Protein AF-A0A496Q633-F1 (afdb_monomer_lite)

Secondary structure (DSSP, 8-state):
--HHHHHHHHHHHHHHHH--EEEE-SS-EEEES-HHHHHHHHHHHHHHHHTT-S-----------TT---HHHHHGGG-

Radius of gyration: 13.67 Å; chains: 1; bounding box: 24×27×35 Å

Foldseek 3Di:
DPLVVVLVVQLVVLVVVLVFDWDDDPPDIDTFDDPVSVVVSVVVSVVSNVVPDVDDDDDDDDDDDPVDDDPCVVCVVPD

Structure (mmCIF, N/CA/C/O backbone):
data_AF-A0A496Q633-F1
#
_entry.id   AF-A0A496Q633-F1
#
loop_
_atom_site.group_PDB
_atom_site.id
_atom_site.type_symbol
_atom_site.label_atom_id
_atom_site.label_alt_id
_atom_site.label_comp_id
_atom_site.label_asym_id
_atom_site.label_entity_id
_atom_site.label_seq_id
_atom_site.pdbx_PDB_ins_code
_atom_site.Cartn_x
_atom_site.Cartn_y
_atom_site.Cartn_z
_atom_site.occupancy
_atom_site.B_iso_or_equiv
_atom_site.auth_seq_id
_atom_site.auth_comp_id
_atom_site.auth_asym_id
_atom_site.auth_atom_id
_atom_site.pdbx_PDB_model_num
ATOM 1 N N . MET A 1 1 ? -10.097 -16.621 15.530 1.00 54.62 1 MET A N 1
ATOM 2 C CA . MET A 1 1 ? -9.192 -15.931 14.584 1.00 54.62 1 MET A CA 1
ATOM 3 C C . MET A 1 1 ? -8.171 -15.149 15.386 1.00 54.62 1 MET A C 1
ATOM 5 O O . MET A 1 1 ? -8.575 -14.444 16.303 1.00 54.62 1 MET A O 1
ATOM 9 N N . ASN A 1 2 ? -6.880 -15.316 15.094 1.00 70.44 2 ASN A N 1
ATOM 10 C CA . ASN A 1 2 ? -5.817 -14.543 15.739 1.00 70.44 2 ASN A CA 1
ATOM 11 C C . ASN A 1 2 ? -6.023 -13.048 15.424 1.00 70.44 2 ASN A C 1
ATOM 13 O O . ASN A 1 2 ? -6.306 -12.707 14.276 1.00 70.44 2 ASN A O 1
ATOM 17 N N . HIS A 1 3 ? -5.941 -12.171 16.427 1.00 66.06 3 HIS A N 1
ATOM 18 C CA . HIS A 1 3 ? -6.293 -10.752 16.288 1.00 66.06 3 HIS A CA 1
ATOM 19 C C . HIS A 1 3 ? -5.478 -10.044 15.197 1.00 66.06 3 HIS A C 1
ATOM 21 O O . HIS A 1 3 ? -6.041 -9.209 14.491 1.00 66.06 3 HIS A O 1
ATOM 27 N N . GLY A 1 4 ? -4.209 -10.434 15.022 1.00 74.94 4 GLY A N 1
ATOM 28 C CA . GLY A 1 4 ? -3.314 -9.879 14.005 1.00 74.94 4 GLY A CA 1
ATOM 29 C C . GLY A 1 4 ? -3.772 -10.137 12.569 1.00 74.94 4 GLY A C 1
ATOM 30 O O . GLY A 1 4 ? -3.685 -9.234 11.746 1.00 74.94 4 GLY A O 1
ATOM 31 N N . TYR A 1 5 ? -4.349 -11.308 12.272 1.00 88.12 5 TYR A N 1
ATOM 32 C CA . TYR A 1 5 ? -4.825 -11.596 10.914 1.00 88.12 5 TYR A CA 1
ATOM 33 C C . TYR A 1 5 ? -5.976 -10.680 10.496 1.00 88.12 5 TYR A C 1
ATOM 35 O O . TYR A 1 5 ? -6.013 -10.261 9.352 1.00 88.12 5 TYR A O 1
ATOM 43 N N . ARG A 1 6 ? -6.840 -10.257 11.431 1.00 92.00 6 ARG A N 1
ATOM 44 C CA . ARG A 1 6 ? -7.926 -9.316 11.102 1.00 92.00 6 ARG A CA 1
ATOM 45 C C . ARG A 1 6 ? -7.417 -7.935 10.674 1.00 92.00 6 ARG A C 1
ATOM 47 O O . ARG A 1 6 ? -7.991 -7.347 9.767 1.00 92.00 6 ARG A O 1
ATOM 54 N N . LEU A 1 7 ? -6.362 -7.427 11.319 1.00 93.62 7 LEU A N 1
ATOM 55 C CA . LEU A 1 7 ? -5.755 -6.143 10.942 1.00 93.62 7 LEU A CA 1
ATOM 56 C C . LEU A 1 7 ? -5.085 -6.245 9.565 1.00 93.62 7 LEU A C 1
ATOM 58 O O . LEU A 1 7 ? -5.250 -5.359 8.730 1.00 93.62 7 LEU A O 1
ATOM 62 N N . VAL A 1 8 ? -4.389 -7.359 9.312 1.00 94.56 8 VAL A N 1
ATOM 63 C CA . VAL A 1 8 ? -3.778 -7.652 8.007 1.00 94.56 8 VAL A CA 1
ATOM 64 C C . VAL A 1 8 ? -4.841 -7.756 6.909 1.00 94.56 8 VAL A C 1
ATOM 66 O O . VAL A 1 8 ? -4.682 -7.138 5.860 1.00 94.56 8 VAL A O 1
ATOM 69 N N . ASP A 1 9 ? -5.950 -8.457 7.157 1.00 96.19 9 ASP A N 1
ATOM 70 C CA . ASP A 1 9 ? -7.057 -8.589 6.201 1.00 96.19 9 ASP A CA 1
ATOM 71 C C . ASP A 1 9 ? -7.660 -7.221 5.843 1.00 96.19 9 ASP A C 1
ATOM 73 O O . ASP A 1 9 ? -7.912 -6.938 4.671 1.00 96.19 9 ASP A O 1
ATOM 77 N N . ALA A 1 10 ? -7.849 -6.341 6.833 1.00 96.19 10 ALA A N 1
ATOM 78 C CA . ALA A 1 10 ? -8.354 -4.992 6.595 1.00 96.19 10 ALA A CA 1
ATOM 79 C C . ALA A 1 10 ? -7.379 -4.137 5.768 1.00 96.19 10 ALA A C 1
ATOM 81 O O . ALA A 1 10 ? -7.811 -3.432 4.856 1.00 96.19 10 ALA A O 1
ATOM 82 N N . ALA A 1 11 ? -6.072 -4.230 6.034 1.00 97.44 11 ALA A N 1
ATOM 83 C CA . ALA A 1 11 ? -5.058 -3.549 5.231 1.00 97.44 11 ALA A CA 1
ATOM 84 C C . ALA A 1 11 ? -5.047 -4.056 3.777 1.00 97.44 11 ALA A C 1
ATOM 86 O O . ALA A 1 11 ? -5.062 -3.254 2.842 1.00 97.44 11 ALA A O 1
ATOM 87 N N . ILE A 1 12 ? -5.098 -5.377 3.568 1.00 98.06 12 ILE A N 1
ATOM 88 C CA . ILE A 1 12 ? -5.161 -5.974 2.225 1.00 98.06 12 ILE A CA 1
ATOM 89 C C . ILE A 1 12 ? -6.422 -5.515 1.484 1.00 98.06 12 ILE A C 1
ATOM 91 O O . ILE A 1 12 ? -6.355 -5.226 0.292 1.00 98.06 12 ILE A O 1
ATOM 95 N N . GLU A 1 13 ? -7.562 -5.394 2.163 1.00 98.25 13 GLU A N 1
ATOM 96 C CA . GLU A 1 13 ? -8.798 -4.918 1.537 1.00 98.25 13 GLU A CA 1
ATOM 97 C C . GLU A 1 13 ? -8.701 -3.458 1.066 1.00 98.25 13 GLU A C 1
ATOM 99 O O . GLU A 1 13 ? -9.193 -3.127 -0.015 1.00 98.25 13 GLU A O 1
ATOM 104 N N . VAL A 1 14 ? -8.033 -2.582 1.826 1.00 98.44 14 VAL A N 1
ATOM 105 C CA . VAL A 1 14 ? -7.747 -1.203 1.389 1.00 98.44 14 VAL A CA 1
ATOM 106 C C . VAL A 1 14 ? -6.863 -1.206 0.139 1.00 98.44 14 VAL A C 1
ATOM 108 O O . VAL A 1 14 ? -7.175 -0.516 -0.832 1.00 98.44 14 VAL A O 1
ATOM 111 N N . ILE A 1 15 ? -5.814 -2.035 0.119 1.00 98.56 15 ILE A N 1
ATOM 112 C CA . ILE A 1 15 ? -4.924 -2.179 -1.044 1.00 98.56 15 ILE A CA 1
ATOM 113 C C . ILE A 1 15 ? -5.709 -2.683 -2.259 1.00 98.56 15 ILE A C 1
ATOM 115 O O . ILE A 1 15 ? -5.611 -2.098 -3.334 1.00 98.56 15 ILE A O 1
ATOM 119 N N . ARG A 1 16 ? -6.559 -3.704 -2.105 1.00 98.38 16 ARG A N 1
ATOM 120 C CA . ARG A 1 16 ? -7.393 -4.225 -3.202 1.00 98.38 16 ARG A CA 1
ATOM 121 C C . ARG A 1 16 ? -8.338 -3.167 -3.765 1.00 98.38 16 ARG A C 1
ATOM 123 O O . ARG A 1 16 ? -8.492 -3.080 -4.981 1.00 98.38 16 ARG A O 1
ATOM 130 N N . LYS A 1 17 ? -8.952 -2.354 -2.900 1.00 98.25 17 LYS A N 1
ATOM 131 C CA . LYS A 1 17 ? -9.861 -1.268 -3.302 1.00 98.25 17 LYS A CA 1
ATOM 132 C C . LYS A 1 17 ? -9.166 -0.125 -4.032 1.00 98.25 17 LYS A C 1
ATOM 134 O O . LYS A 1 17 ? -9.840 0.582 -4.773 1.00 98.25 17 LYS A O 1
ATOM 139 N N . SER A 1 18 ? -7.854 0.044 -3.855 1.00 98.06 18 SER A N 1
ATOM 140 C CA . SER A 1 18 ? -7.091 1.060 -4.591 1.00 98.06 18 SER A CA 1
ATOM 141 C C . SER A 1 18 ? -7.066 0.812 -6.100 1.00 98.06 18 SER A C 1
ATOM 143 O O . SER A 1 18 ? -6.880 1.746 -6.870 1.00 98.06 18 SER A O 1
ATOM 145 N N . GLY A 1 19 ? -7.247 -0.442 -6.532 1.00 98.12 19 GLY A N 1
ATOM 146 C CA . GLY A 1 19 ? -7.131 -0.827 -7.938 1.00 98.12 19 GLY A CA 1
ATOM 147 C C . GLY A 1 19 ? -5.693 -0.855 -8.470 1.00 98.12 19 GLY A C 1
ATOM 148 O O . GLY A 1 19 ? -5.501 -1.223 -9.627 1.00 98.12 19 GLY A O 1
ATOM 149 N N . LEU A 1 20 ? -4.692 -0.523 -7.647 1.00 98.50 20 LEU A N 1
ATOM 150 C CA . LEU A 1 20 ? -3.284 -0.582 -8.029 1.00 98.50 20 LEU A CA 1
ATOM 151 C C . LEU A 1 20 ? -2.810 -2.029 -8.196 1.00 98.50 20 LEU A C 1
ATOM 153 O O . LEU A 1 20 ? -3.279 -2.954 -7.516 1.00 98.50 20 LEU A O 1
ATOM 157 N N . ASN A 1 21 ? -1.844 -2.218 -9.096 1.00 98.31 21 ASN A N 1
ATOM 158 C CA . ASN A 1 21 ? -1.170 -3.497 -9.262 1.00 98.31 21 ASN A CA 1
ATOM 159 C C . ASN A 1 21 ? -0.458 -3.851 -7.950 1.00 98.31 21 ASN A C 1
ATOM 161 O O . ASN A 1 21 ? 0.273 -3.034 -7.392 1.00 98.31 21 ASN A O 1
ATOM 165 N N . HIS A 1 22 ? -0.695 -5.048 -7.423 1.00 98.44 22 HIS A N 1
ATOM 166 C CA . HIS A 1 22 ? -0.138 -5.447 -6.137 1.00 98.44 22 HIS A CA 1
ATOM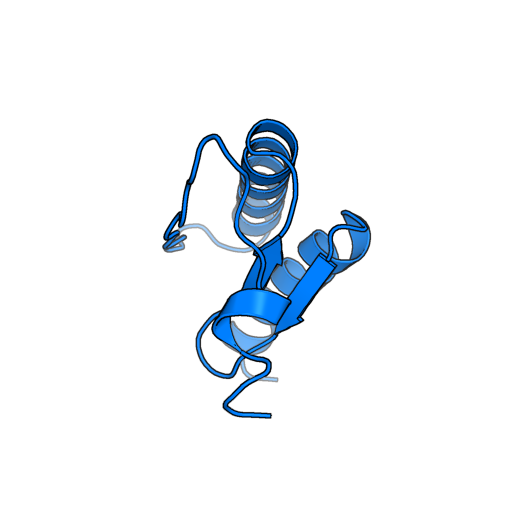 167 C C . HIS A 1 22 ? 0.085 -6.951 -6.044 1.00 98.44 22 HIS A C 1
ATOM 169 O O . HIS A 1 22 ? -0.539 -7.759 -6.734 1.00 98.44 22 HIS A O 1
ATOM 175 N N . LEU A 1 23 ? 0.969 -7.327 -5.129 1.00 97.75 23 LEU A N 1
ATOM 176 C CA . LEU A 1 23 ? 1.326 -8.698 -4.827 1.00 97.75 23 LEU A CA 1
ATOM 177 C C . LEU A 1 23 ? 1.405 -8.872 -3.311 1.00 97.75 23 LEU A C 1
ATOM 179 O O . LEU A 1 23 ? 2.295 -8.325 -2.662 1.00 97.75 23 LEU A O 1
ATOM 183 N N . VAL A 1 24 ? 0.503 -9.680 -2.755 1.00 97.81 24 VAL A N 1
ATOM 184 C CA . VAL A 1 24 ? 0.561 -10.073 -1.342 1.00 97.81 24 VAL A CA 1
ATOM 185 C C . VAL A 1 24 ? 1.625 -11.156 -1.173 1.00 97.81 24 VAL A C 1
ATOM 187 O O . VAL A 1 24 ? 1.514 -12.245 -1.738 1.00 97.81 24 VAL A O 1
ATOM 190 N N . GLY A 1 25 ? 2.666 -10.843 -0.408 1.00 96.19 25 GLY A N 1
ATOM 191 C CA . GLY A 1 25 ? 3.714 -11.767 -0.000 1.00 96.19 25 GLY A CA 1
ATOM 192 C C . GLY A 1 25 ? 3.529 -12.262 1.440 1.00 96.19 25 GLY A C 1
ATOM 193 O O . GLY A 1 25 ? 2.599 -11.862 2.139 1.00 96.19 25 GLY A O 1
ATOM 194 N N . PRO A 1 26 ? 4.425 -13.142 1.915 1.00 95.44 26 PRO A N 1
ATOM 195 C CA . PRO A 1 26 ? 4.356 -13.689 3.271 1.00 95.44 26 PRO A CA 1
ATOM 196 C C . PRO A 1 26 ? 4.676 -12.666 4.374 1.00 95.44 26 PRO A C 1
ATOM 198 O O . PRO A 1 26 ? 4.269 -12.869 5.516 1.00 95.44 26 PRO A O 1
ATOM 201 N N . SER A 1 27 ? 5.417 -11.599 4.058 1.00 94.81 27 SER A N 1
ATOM 202 C CA . SER A 1 27 ? 5.887 -10.603 5.038 1.00 94.81 27 SER A CA 1
ATOM 203 C C . SER A 1 27 ? 5.478 -9.169 4.706 1.00 94.81 27 SER A C 1
ATOM 205 O O . SER A 1 27 ? 5.420 -8.336 5.602 1.00 94.81 27 SER A O 1
ATOM 207 N N . GLU A 1 28 ? 5.171 -8.889 3.444 1.00 96.88 28 GLU A N 1
ATOM 208 C CA . GLU A 1 28 ? 4.807 -7.564 2.951 1.00 96.88 28 GLU A CA 1
ATOM 209 C C . GLU A 1 28 ? 3.825 -7.689 1.786 1.00 96.88 28 GLU A C 1
ATOM 211 O O . GLU A 1 28 ? 3.651 -8.766 1.212 1.00 96.88 28 GLU A O 1
ATOM 216 N N . THR A 1 29 ? 3.189 -6.579 1.422 1.00 98.31 29 THR A N 1
ATOM 217 C CA . THR A 1 29 ? 2.453 -6.459 0.162 1.00 98.31 29 THR A CA 1
ATOM 218 C C . THR A 1 29 ? 3.164 -5.433 -0.704 1.00 98.31 29 THR A C 1
ATOM 220 O O . THR A 1 29 ? 3.280 -4.275 -0.311 1.00 98.31 29 THR A O 1
ATOM 223 N N . THR A 1 30 ? 3.643 -5.853 -1.872 1.00 98.50 30 THR A N 1
ATOM 224 C CA . THR A 1 30 ? 4.255 -4.951 -2.853 1.00 98.50 30 THR A CA 1
ATOM 225 C C . THR A 1 30 ? 3.153 -4.302 -3.684 1.00 98.50 30 THR A C 1
ATOM 227 O O . THR A 1 30 ? 2.259 -5.005 -4.152 1.00 98.50 30 THR A O 1
ATOM 230 N N . VAL A 1 31 ? 3.216 -2.985 -3.884 1.00 98.56 31 VAL A N 1
ATOM 231 C CA . VAL A 1 31 ? 2.273 -2.211 -4.708 1.00 98.56 31 VAL A CA 1
ATOM 232 C C . VAL A 1 31 ? 3.063 -1.442 -5.765 1.00 98.56 31 VAL A C 1
ATOM 234 O O . VAL A 1 31 ? 4.157 -0.958 -5.490 1.00 98.56 31 VAL A O 1
ATOM 237 N N . GLU A 1 32 ? 2.515 -1.347 -6.970 1.00 98.62 32 GLU A N 1
ATOM 238 C CA . GLU A 1 32 ? 3.085 -0.639 -8.114 1.00 98.62 32 GLU A CA 1
ATOM 239 C C . GLU A 1 32 ? 2.066 0.373 -8.647 1.00 98.62 32 GLU A C 1
ATOM 241 O O . GLU A 1 32 ? 0.894 0.044 -8.847 1.00 98.62 32 GLU A O 1
ATOM 246 N N . GLY A 1 33 ? 2.520 1.605 -8.867 1.00 98.00 33 GLY A N 1
ATOM 247 C CA . GLY A 1 33 ? 1.703 2.726 -9.320 1.00 98.00 33 GLY A CA 1
ATOM 248 C C . GLY A 1 33 ? 2.500 4.026 -9.319 1.00 98.00 33 GLY A C 1
ATOM 249 O O . GLY A 1 33 ? 3.704 4.025 -9.037 1.00 98.00 33 GLY A O 1
ATOM 250 N N . GLU A 1 34 ? 1.833 5.141 -9.607 1.00 98.00 34 GLU A N 1
ATOM 251 C CA . GLU A 1 34 ? 2.464 6.452 -9.501 1.00 98.00 34 GLU A CA 1
ATOM 252 C C . GLU A 1 34 ? 2.732 6.807 -8.036 1.00 98.00 34 GLU A C 1
ATOM 254 O O . GLU A 1 34 ? 1.979 6.445 -7.129 1.00 98.00 34 GLU A O 1
ATOM 259 N N . PHE A 1 35 ? 3.804 7.564 -7.789 1.00 97.31 35 PHE A N 1
ATOM 260 C CA . PHE A 1 35 ? 4.224 7.882 -6.422 1.00 97.31 35 PHE A CA 1
ATOM 261 C C . PHE A 1 35 ? 3.102 8.534 -5.599 1.00 97.31 35 PHE A C 1
ATOM 263 O O . PHE A 1 35 ? 2.873 8.131 -4.462 1.00 97.31 35 PHE A O 1
ATOM 270 N N . GLU A 1 36 ? 2.361 9.491 -6.170 1.00 97.69 36 GLU A N 1
ATOM 271 C CA . GLU A 1 36 ? 1.267 10.158 -5.447 1.00 97.69 36 GLU A CA 1
ATOM 272 C C . GLU A 1 36 ? 0.097 9.208 -5.146 1.00 97.69 36 GLU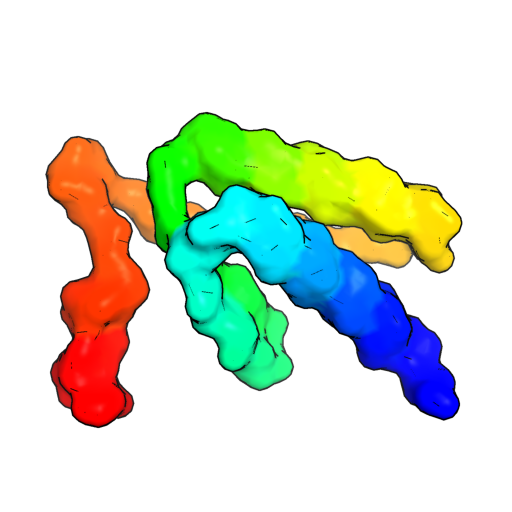 A C 1
ATOM 274 O O . GLU A 1 36 ? -0.492 9.295 -4.071 1.00 97.69 36 GLU A O 1
ATOM 279 N N . GLU A 1 37 ? -0.207 8.257 -6.036 1.00 98.19 37 GLU A N 1
ATOM 280 C CA . GLU A 1 37 ? -1.243 7.242 -5.797 1.00 98.19 37 GLU A CA 1
ATOM 281 C C . GLU A 1 37 ? -0.850 6.320 -4.638 1.00 98.19 37 GLU A C 1
ATOM 283 O O . GLU A 1 37 ? -1.680 5.994 -3.786 1.00 98.19 37 GLU A O 1
ATOM 288 N N . ILE A 1 38 ? 0.431 5.940 -4.565 1.00 98.38 38 ILE A N 1
ATOM 289 C CA . ILE A 1 38 ? 0.957 5.130 -3.464 1.00 98.38 38 ILE A CA 1
ATOM 290 C C . ILE A 1 38 ? 0.907 5.922 -2.154 1.00 98.38 38 ILE A C 1
ATOM 292 O O . ILE A 1 38 ? 0.479 5.385 -1.134 1.00 98.38 38 ILE A O 1
ATOM 296 N N . VAL A 1 39 ? 1.293 7.201 -2.153 1.00 98.38 39 VAL A N 1
ATOM 297 C CA . VAL A 1 39 ? 1.207 8.033 -0.942 1.00 98.38 39 VAL A CA 1
ATOM 298 C C . VAL A 1 39 ? -0.248 8.175 -0.480 1.00 98.38 39 VAL A C 1
ATOM 300 O O . VAL A 1 39 ? -0.515 8.049 0.716 1.00 98.38 39 VAL A O 1
ATOM 303 N N . GLU A 1 40 ? -1.203 8.364 -1.392 1.00 98.62 40 GLU A N 1
ATOM 304 C 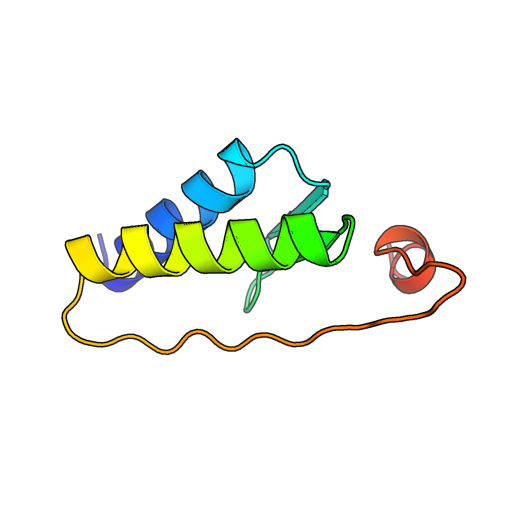CA . GLU A 1 40 ? -2.631 8.401 -1.056 1.00 98.62 40 GLU A CA 1
ATOM 305 C C . GLU A 1 40 ? -3.132 7.062 -0.491 1.00 98.62 40 GLU A C 1
ATOM 307 O O . GLU A 1 40 ? -3.867 7.032 0.499 1.00 98.62 40 GLU A O 1
ATOM 312 N N . LEU A 1 41 ? -2.681 5.933 -1.042 1.00 98.69 41 LEU A N 1
ATOM 313 C CA . LEU A 1 41 ? -2.955 4.613 -0.477 1.00 98.69 41 LEU A CA 1
ATOM 314 C C . LEU A 1 41 ? -2.425 4.485 0.964 1.00 98.69 41 LEU A C 1
ATOM 316 O O . LEU A 1 41 ? -3.135 3.973 1.831 1.00 98.69 41 LEU A O 1
ATOM 320 N N . LEU A 1 42 ? -1.215 4.972 1.254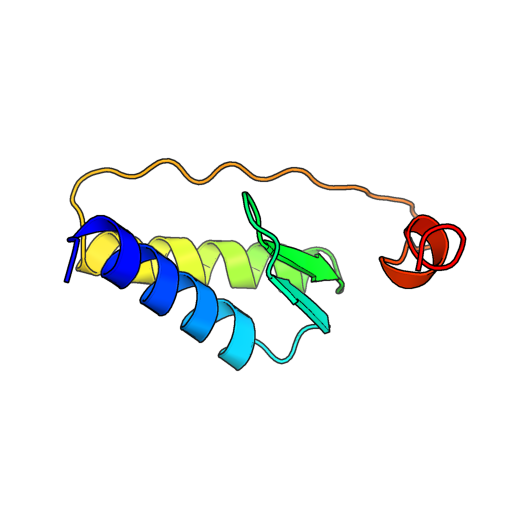 1.00 98.44 42 LEU A N 1
ATOM 321 C CA . LEU A 1 42 ? -0.652 4.942 2.611 1.00 98.44 42 LEU A CA 1
ATOM 322 C C . LEU A 1 42 ? -1.465 5.798 3.594 1.00 98.44 42 LEU A C 1
ATOM 324 O O . LEU A 1 42 ? -1.649 5.394 4.748 1.00 98.44 42 LEU A O 1
ATOM 328 N N . ARG A 1 43 ? -1.997 6.945 3.146 1.00 98.38 43 ARG A N 1
ATOM 329 C CA . ARG A 1 43 ? -2.921 7.770 3.946 1.00 98.38 43 ARG A CA 1
ATOM 330 C C . ARG A 1 43 ? -4.187 6.977 4.282 1.00 98.38 43 ARG A C 1
ATOM 332 O O . ARG A 1 43 ? -4.539 6.869 5.456 1.00 98.38 43 ARG A O 1
ATOM 339 N N . HIS A 1 44 ? -4.810 6.338 3.289 1.00 98.31 44 HIS A N 1
ATOM 340 C CA . HIS A 1 44 ? -5.995 5.499 3.497 1.00 98.31 44 HIS A CA 1
ATOM 341 C C . HIS A 1 44 ? -5.741 4.305 4.425 1.00 98.31 44 HIS A C 1
ATOM 343 O O . HIS A 1 44 ? -6.565 4.025 5.297 1.00 98.31 44 HIS A O 1
ATOM 349 N N . LEU A 1 45 ? -4.602 3.623 4.272 1.00 98.12 45 LEU A N 1
ATOM 350 C CA . LEU A 1 45 ? -4.192 2.528 5.154 1.00 98.12 45 LEU A CA 1
ATOM 351 C C . LEU A 1 45 ? -4.076 3.000 6.603 1.00 98.12 45 LEU A C 1
ATOM 353 O O . LEU A 1 45 ? -4.635 2.372 7.498 1.00 98.12 45 LEU A O 1
ATOM 357 N N . THR A 1 46 ? -3.403 4.128 6.825 1.00 97.94 46 THR A N 1
ATOM 358 C CA . THR A 1 46 ? -3.229 4.717 8.159 1.00 97.94 46 THR A CA 1
ATOM 359 C C . THR A 1 46 ? -4.585 5.035 8.790 1.00 97.94 46 THR A C 1
ATOM 361 O O . THR A 1 46 ? -4.873 4.556 9.885 1.00 97.94 46 THR A O 1
ATOM 364 N N . THR A 1 47 ? -5.461 5.742 8.065 1.00 98.06 47 THR A N 1
ATOM 365 C CA . THR A 1 47 ? -6.819 6.066 8.530 1.00 98.06 47 THR A CA 1
ATOM 366 C C . THR A 1 47 ? -7.650 4.821 8.837 1.00 98.06 47 THR A C 1
ATOM 368 O O . THR A 1 47 ? -8.477 4.841 9.747 1.00 98.06 47 THR A O 1
ATOM 371 N N . GLU A 1 48 ? -7.476 3.727 8.094 1.00 97.62 48 GLU A N 1
ATOM 372 C CA . GLU A 1 48 ? -8.192 2.484 8.378 1.00 97.62 48 GLU A CA 1
ATOM 373 C C . GLU A 1 48 ? -7.653 1.771 9.624 1.00 97.62 48 GLU A C 1
ATOM 375 O O . GLU A 1 48 ? -8.441 1.276 10.431 1.00 97.62 48 GLU A O 1
ATOM 380 N N . MET A 1 49 ? -6.334 1.758 9.829 1.00 96.69 49 MET A N 1
ATOM 381 C CA . MET A 1 49 ? -5.717 1.134 11.003 1.00 96.69 49 MET A CA 1
ATOM 382 C C . MET A 1 49 ? -6.017 1.896 12.301 1.00 96.69 49 MET A C 1
ATOM 384 O O . MET A 1 49 ? -6.294 1.261 13.320 1.00 96.69 49 MET A O 1
ATOM 388 N N . GLU A 1 50 ? -6.060 3.232 12.267 1.00 96.75 50 GLU A N 1
ATOM 389 C CA . GLU A 1 50 ? -6.407 4.082 13.421 1.00 96.75 50 GLU A CA 1
ATOM 390 C C . GLU A 1 50 ? -7.793 3.772 14.011 1.00 96.75 50 GLU A C 1
ATOM 392 O O . GLU A 1 50 ? -8.019 3.947 15.208 1.00 96.75 50 GLU A O 1
ATOM 397 N N . LYS A 1 51 ? -8.729 3.261 13.201 1.00 96.50 51 LYS A N 1
ATOM 398 C CA . LYS A 1 51 ? -10.066 2.852 13.671 1.00 96.50 51 LYS A CA 1
ATOM 399 C C . LYS A 1 51 ? -10.051 1.538 14.452 1.00 96.50 51 LYS A C 1
ATOM 401 O O . LYS A 1 51 ? -11.037 1.215 15.114 1.00 96.50 51 LYS A O 1
ATOM 406 N N . GLN A 1 52 ? -8.989 0.746 14.320 1.00 94.62 52 GLN A N 1
ATOM 407 C CA . GLN A 1 52 ? -8.956 -0.650 14.758 1.00 94.62 52 GLN A CA 1
ATOM 408 C C . GLN A 1 52 ? -7.924 -0.918 15.854 1.00 94.62 52 GLN A C 1
ATOM 410 O O . GLN A 1 52 ? -8.097 -1.864 16.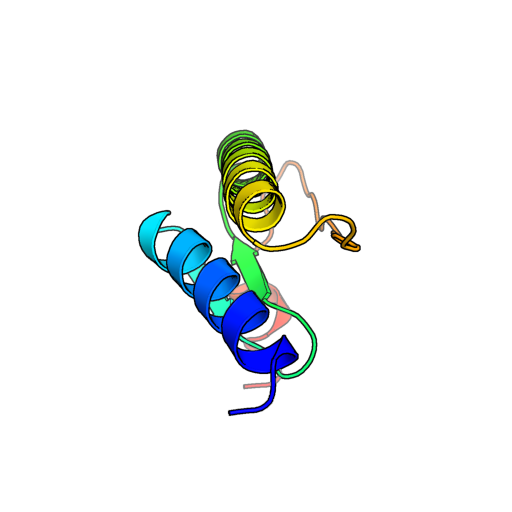625 1.00 94.62 52 GLN A O 1
ATOM 415 N N . VAL A 1 53 ? -6.856 -0.121 15.930 1.00 95.62 53 VAL A N 1
ATOM 416 C CA . VAL A 1 53 ? -5.780 -0.307 16.907 1.00 95.62 53 VAL A CA 1
ATOM 417 C C . VAL A 1 53 ? -5.162 1.028 17.322 1.00 95.62 53 VAL A C 1
ATOM 419 O O . VAL A 1 53 ? -4.949 1.913 16.502 1.00 95.62 53 VAL A O 1
ATOM 422 N N . GLU A 1 54 ? -4.834 1.158 18.608 1.00 95.69 54 GLU A N 1
ATOM 423 C CA . GLU A 1 54 ? -4.233 2.373 19.183 1.00 95.69 54 GLU A CA 1
ATOM 424 C C . GLU A 1 54 ? -2.805 2.631 18.677 1.00 95.69 54 GLU A C 1
ATOM 426 O O . GLU A 1 54 ? -2.369 3.772 18.556 1.00 95.69 54 GLU A O 1
ATOM 431 N N . ARG A 1 55 ? -2.058 1.562 18.380 1.00 95.50 55 ARG A N 1
ATOM 432 C CA . ARG A 1 55 ? -0.678 1.641 17.900 1.00 95.50 55 ARG A CA 1
ATOM 433 C C . ARG A 1 55 ? -0.385 0.527 16.906 1.00 95.50 55 ARG A C 1
ATOM 435 O O . ARG A 1 55 ? -0.548 -0.650 17.222 1.00 95.50 55 ARG A O 1
ATOM 442 N N . PHE A 1 56 ? 0.167 0.896 15.758 1.00 95.06 56 PHE A N 1
ATOM 443 C CA . PHE A 1 56 ? 0.710 -0.023 14.762 1.00 95.06 56 PHE A CA 1
ATOM 444 C C . PHE A 1 56 ? 2.032 0.513 14.205 1.00 95.06 56 PHE A C 1
ATOM 446 O O . PHE A 1 56 ? 2.408 1.659 14.450 1.00 95.06 56 PHE A O 1
ATOM 453 N N . ILE A 1 57 ? 2.761 -0.346 13.497 1.00 95.62 57 ILE A N 1
ATOM 454 C CA . ILE A 1 57 ? 3.935 0.035 12.712 1.00 95.62 57 ILE A CA 1
ATOM 455 C C . ILE A 1 57 ? 3.546 -0.149 11.251 1.00 95.62 57 ILE A C 1
ATOM 457 O O . ILE A 1 57 ? 3.089 -1.227 10.876 1.00 95.62 57 ILE A O 1
ATOM 461 N N . LEU A 1 58 ? 3.721 0.900 10.455 1.00 96.19 58 LEU A N 1
ATOM 462 C CA . LEU A 1 58 ? 3.619 0.847 9.004 1.00 96.19 58 LEU A CA 1
ATOM 463 C C . LEU A 1 58 ? 5.028 1.030 8.448 1.00 96.19 58 LEU A C 1
ATOM 465 O O . LEU A 1 58 ? 5.558 2.138 8.467 1.00 96.19 58 LEU A O 1
ATOM 469 N N . ASP A 1 59 ? 5.643 -0.074 8.036 1.00 97.69 59 ASP A N 1
ATOM 470 C CA . ASP A 1 59 ? 6.955 -0.065 7.393 1.00 97.69 59 ASP A CA 1
ATOM 471 C C . ASP A 1 59 ? 6.773 -0.017 5.875 1.00 97.69 59 ASP A C 1
ATOM 473 O O . ASP A 1 59 ? 5.959 -0.760 5.322 1.00 97.69 59 ASP A O 1
ATOM 477 N N . VAL A 1 60 ? 7.481 0.897 5.212 1.00 97.88 60 VAL A N 1
ATOM 478 C CA . VAL A 1 60 ? 7.327 1.165 3.779 1.00 97.88 60 VAL A CA 1
ATOM 479 C C . VAL A 1 60 ? 8.697 1.353 3.152 1.00 97.88 60 VAL A C 1
ATOM 481 O O . VAL A 1 60 ? 9.467 2.225 3.554 1.00 97.88 60 VAL A O 1
ATOM 484 N N . SER A 1 61 ? 8.960 0.576 2.106 1.00 97.56 61 SER A N 1
ATOM 485 C CA . SER A 1 61 ? 10.139 0.716 1.260 1.00 97.56 61 SER A CA 1
ATOM 486 C C . SER A 1 61 ? 9.713 1.129 -0.144 1.00 97.56 61 SER A C 1
ATOM 488 O O . SER A 1 61 ? 8.831 0.508 -0.736 1.00 97.56 61 SER A O 1
ATOM 490 N N . PHE A 1 62 ? 10.339 2.177 -0.675 1.00 97.75 62 PHE A N 1
ATOM 491 C CA . PHE A 1 62 ? 10.116 2.639 -2.041 1.00 97.75 62 PHE A CA 1
ATOM 492 C C . PHE A 1 62 ? 11.307 2.264 -2.915 1.00 97.75 62 PHE A C 1
ATOM 494 O O . PHE A 1 62 ? 12.443 2.634 -2.618 1.00 97.75 62 PHE A O 1
ATOM 501 N N . ASP A 1 63 ? 11.029 1.594 -4.029 1.00 98.00 63 ASP A N 1
ATOM 502 C CA . ASP A 1 63 ? 11.943 1.540 -5.164 1.00 98.00 63 ASP A CA 1
ATOM 503 C C . ASP A 1 63 ? 11.494 2.592 -6.178 1.00 98.00 63 ASP A C 1
ATOM 505 O O . ASP A 1 63 ? 10.389 2.510 -6.713 1.00 98.00 63 ASP A O 1
ATOM 509 N N . TYR A 1 64 ? 12.312 3.621 -6.382 1.00 97.38 64 TYR A N 1
ATOM 510 C CA . TYR A 1 64 ? 11.974 4.745 -7.243 1.00 97.38 64 TYR A CA 1
ATOM 511 C C . TYR A 1 64 ? 13.035 4.932 -8.318 1.00 97.38 64 TYR A C 1
ATOM 513 O O . TYR A 1 64 ? 14.210 5.169 -8.033 1.00 97.38 64 TYR A O 1
ATOM 521 N N . ALA A 1 65 ? 12.579 4.945 -9.565 1.00 96.75 65 ALA A N 1
ATOM 522 C CA . ALA A 1 65 ? 13.362 5.370 -10.708 1.00 96.75 65 ALA A CA 1
ATOM 523 C C . ALA A 1 65 ? 12.547 6.369 -11.526 1.00 96.75 65 ALA A C 1
ATOM 525 O O . ALA A 1 65 ? 11.375 6.144 -11.816 1.00 96.75 65 ALA A O 1
ATOM 526 N N . ARG A 1 66 ? 13.182 7.462 -11.965 1.00 95.81 66 ARG A N 1
ATOM 527 C CA . ARG A 1 66 ? 12.529 8.461 -12.830 1.00 95.81 66 ARG A CA 1
ATOM 528 C C . ARG A 1 66 ? 12.038 7.861 -14.157 1.00 95.81 66 ARG A C 1
ATOM 530 O O . ARG A 1 66 ? 11.118 8.394 -14.763 1.00 95.81 66 ARG A O 1
ATOM 537 N N . SER A 1 67 ? 12.667 6.781 -14.615 1.00 96.69 67 SER A N 1
ATOM 538 C CA . SER A 1 67 ? 12.269 6.011 -15.799 1.00 96.69 67 SER A CA 1
ATOM 539 C C . SER A 1 67 ? 11.094 5.059 -15.557 1.00 96.69 67 SER A C 1
ATOM 541 O O . SER A 1 67 ? 10.662 4.402 -16.499 1.00 96.69 67 SER A O 1
ATOM 543 N N . GLY A 1 68 ? 10.608 4.961 -14.320 1.00 97.12 68 GLY A N 1
ATOM 544 C CA . GLY A 1 68 ? 9.751 3.875 -13.869 1.00 97.12 68 GLY A CA 1
ATOM 545 C C . GLY A 1 68 ? 10.560 2.636 -13.479 1.00 97.12 68 GLY A C 1
ATOM 546 O O . GLY A 1 68 ? 11.698 2.446 -13.915 1.00 97.12 68 GLY A O 1
ATOM 547 N N . VAL A 1 69 ?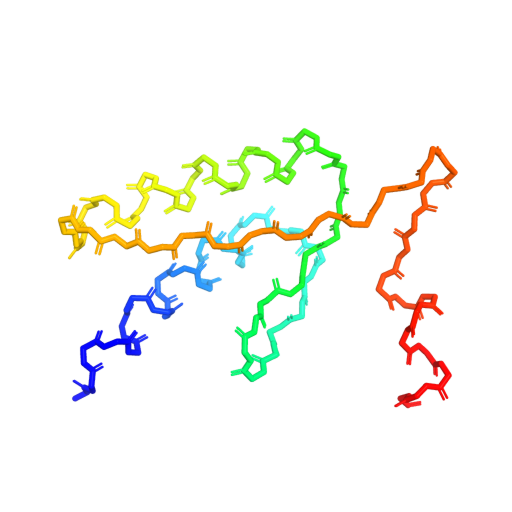 9.951 1.820 -12.626 1.00 97.50 69 VAL A N 1
ATOM 548 C CA . VAL A 1 69 ? 10.399 0.487 -12.214 1.00 97.50 69 VAL A CA 1
ATOM 549 C C . VAL A 1 69 ? 9.146 -0.360 -12.004 1.00 97.50 69 VAL A C 1
ATOM 551 O O . VAL A 1 69 ? 8.116 0.175 -11.594 1.00 97.50 69 VAL A O 1
ATOM 554 N N . SER A 1 70 ? 9.208 -1.658 -12.307 1.00 98.00 70 SER A N 1
ATOM 555 C CA . SER A 1 70 ? 8.058 -2.555 -12.141 1.00 98.00 70 SER A CA 1
ATOM 556 C C . SER A 1 70 ? 8.386 -3.820 -11.349 1.00 98.00 70 SER A C 1
ATOM 558 O O . SER A 1 70 ? 9.507 -4.334 -11.364 1.00 98.00 70 SER A O 1
ATOM 560 N N . ILE A 1 71 ? 7.367 -4.377 -10.698 1.00 97.75 71 ILE A N 1
ATOM 561 C CA . ILE A 1 71 ? 7.358 -5.700 -10.076 1.00 97.75 71 ILE A CA 1
ATOM 562 C C . ILE A 1 71 ? 7.760 -6.749 -11.112 1.00 97.75 71 ILE A C 1
ATOM 564 O O . ILE A 1 71 ? 8.578 -7.622 -10.819 1.00 97.75 71 ILE A O 1
ATOM 568 N N . SER A 1 72 ? 7.202 -6.675 -12.325 1.00 97.38 72 SER A N 1
ATOM 569 C CA . SER A 1 72 ? 7.467 -7.663 -13.374 1.00 97.38 72 SER A CA 1
ATOM 570 C C . SER A 1 72 ? 8.941 -7.698 -13.781 1.00 97.38 72 SER A C 1
ATOM 572 O O . SER A 1 72 ? 9.525 -8.774 -13.809 1.00 97.38 72 SER A O 1
ATOM 574 N N . GLU A 1 73 ? 9.575 -6.543 -13.987 1.00 97.06 73 GLU A N 1
ATOM 575 C CA . GLU A 1 73 ? 10.994 -6.435 -14.348 1.00 97.06 73 GLU A CA 1
ATOM 576 C C . GLU A 1 73 ? 11.897 -7.105 -13.305 1.00 97.06 73 GLU A C 1
ATOM 578 O O . GLU A 1 73 ? 12.828 -7.833 -13.647 1.00 97.06 73 GLU A O 1
ATOM 583 N N . LYS A 1 74 ? 11.579 -6.916 -12.021 1.00 95.81 74 LYS A N 1
ATOM 584 C CA . LYS A 1 74 ? 12.371 -7.441 -10.904 1.00 95.81 74 LYS A CA 1
ATOM 585 C C . LYS A 1 74 ? 12.106 -8.914 -10.598 1.00 95.81 74 LYS A C 1
ATOM 587 O O . LYS A 1 74 ? 12.955 -9.570 -9.999 1.00 95.81 74 LYS A O 1
ATOM 592 N N . THR A 1 75 ? 10.929 -9.432 -10.951 1.00 96.56 75 THR A N 1
ATOM 593 C CA . THR A 1 75 ? 10.488 -10.774 -10.531 1.00 96.56 75 THR A CA 1
ATOM 594 C C . THR A 1 75 ? 10.375 -11.785 -11.662 1.00 96.56 75 THR A C 1
ATOM 596 O O . THR A 1 75 ? 10.498 -12.975 -11.385 1.00 96.56 75 THR A O 1
ATOM 599 N N . ALA A 1 76 ? 10.194 -11.356 -12.915 1.00 96.25 76 ALA A N 1
ATOM 600 C CA . ALA A 1 76 ? 10.051 -12.250 -14.065 1.00 96.25 76 ALA A CA 1
ATOM 601 C C . ALA A 1 76 ? 11.193 -13.275 -14.213 1.00 96.25 76 ALA A C 1
ATOM 603 O O . ALA A 1 76 ? 10.893 -14.417 -14.542 1.00 96.25 76 ALA A O 1
ATOM 604 N N . PRO A 1 77 ? 12.473 -12.958 -13.922 1.00 96.50 77 PRO A N 1
ATOM 605 C CA . PRO A 1 77 ? 13.545 -13.958 -13.993 1.00 96.50 77 PRO A CA 1
ATOM 606 C C . PRO A 1 77 ? 13.462 -15.077 -12.941 1.00 96.50 77 PRO A C 1
ATOM 608 O O . PRO A 1 77 ? 14.187 -16.064 -13.044 1.00 96.50 77 PRO A O 1
ATOM 611 N N . TYR A 1 78 ? 12.634 -14.911 -11.908 1.00 95.12 78 TYR A N 1
ATOM 612 C CA . TYR A 1 78 ? 12.556 -15.794 -10.741 1.00 95.12 78 TYR A CA 1
ATOM 613 C C . TYR A 1 78 ? 11.163 -16.413 -10.558 1.00 95.12 78 TYR A C 1
ATOM 615 O O . TYR A 1 78 ? 10.861 -16.931 -9.480 1.00 95.12 78 TYR A O 1
ATOM 623 N N . ARG A 1 79 ? 10.304 -16.316 -11.576 1.00 83.69 79 ARG A N 1
ATOM 624 C CA . ARG A 1 79 ? 8.928 -16.819 -11.579 1.00 83.69 79 ARG A CA 1
ATOM 625 C C . ARG A 1 79 ? 8.660 -17.729 -12.764 1.00 83.69 79 ARG A C 1
ATOM 627 O O . ARG A 1 79 ? 9.309 -17.541 -13.813 1.00 83.69 79 ARG A O 1
#

pLDDT: mean 95.33, std 7.22, range [54.62, 98.69]

Sequence (79 aa):
MNHGYRLVDAAIEVIRKSGLNHLVGPSETTVEGEFEEIVELLRHLTTEMEKQVERFILDVSFDYARSGVSISEKTAPYR